Protein AF-A0A5X6N552-F1 (afdb_monomer_lite)

Structure (mmCIF, N/CA/C/O backbone):
data_AF-A0A5X6N552-F1
#
_entry.id   AF-A0A5X6N552-F1
#
loop_
_atom_site.group_PDB
_atom_site.id
_atom_site.type_symbol
_atom_site.label_atom_id
_atom_site.label_alt_id
_atom_site.label_comp_id
_atom_site.label_asym_id
_atom_site.label_entity_id
_atom_site.label_seq_id
_atom_site.pdbx_PDB_ins_code
_atom_site.Cartn_x
_atom_site.Cartn_y
_atom_site.Cartn_z
_atom_site.occupancy
_atom_site.B_iso_or_equiv
_atom_site.auth_seq_id
_atom_site.auth_comp_id
_atom_site.auth_asym_id
_atom_site.auth_atom_id
_atom_site.pdbx_PDB_model_num
ATOM 1 N N . ARG A 1 1 ? 36.457 4.267 -32.286 1.00 50.62 1 ARG A N 1
ATOM 2 C CA . ARG A 1 1 ? 35.502 3.905 -33.369 1.00 50.62 1 ARG A CA 1
ATOM 3 C C . ARG A 1 1 ? 34.661 2.725 -32.891 1.00 50.62 1 ARG A C 1
ATOM 5 O O . ARG A 1 1 ? 35.233 1.691 -32.585 1.00 50.62 1 ARG A O 1
ATOM 12 N N . MET A 1 2 ? 33.340 2.882 -32.768 1.00 55.09 2 MET A N 1
ATOM 13 C CA . MET A 1 2 ? 32.443 1.805 -32.316 1.00 55.09 2 MET A CA 1
ATOM 14 C C . MET A 1 2 ? 32.450 0.645 -33.332 1.00 55.09 2 MET A C 1
ATOM 16 O O . MET A 1 2 ? 32.296 0.904 -34.528 1.00 55.09 2 MET A O 1
ATOM 20 N N . GLY A 1 3 ? 32.596 -0.600 -32.865 1.00 66.88 3 GLY A N 1
ATOM 21 C CA . GLY A 1 3 ? 32.620 -1.812 -33.697 1.00 66.88 3 GLY A CA 1
ATOM 22 C C . GLY A 1 3 ? 31.309 -2.111 -34.441 1.00 66.88 3 GLY A C 1
ATOM 23 O O . GLY A 1 3 ? 30.304 -1.405 -34.287 1.00 66.88 3 GLY A O 1
ATOM 24 N N . TRP A 1 4 ? 31.334 -3.146 -35.284 1.00 77.38 4 TRP A N 1
ATOM 25 C CA . TRP A 1 4 ? 30.163 -3.660 -36.007 1.00 77.38 4 TRP A CA 1
ATOM 26 C C . TRP A 1 4 ? 29.157 -4.323 -35.049 1.00 77.38 4 TRP A C 1
ATOM 28 O O . TRP A 1 4 ? 29.538 -4.793 -33.978 1.00 77.38 4 TRP A O 1
ATOM 38 N N . ILE A 1 5 ? 27.867 -4.336 -35.401 1.00 78.00 5 ILE A N 1
ATOM 39 C CA . ILE A 1 5 ? 26.825 -4.980 -34.582 1.00 78.00 5 ILE A CA 1
ATOM 40 C C . ILE A 1 5 ? 26.918 -6.497 -34.792 1.00 78.00 5 ILE A C 1
ATOM 42 O O . ILE A 1 5 ? 26.804 -6.956 -35.922 1.00 78.00 5 ILE A O 1
ATOM 46 N N . GLN A 1 6 ? 27.126 -7.268 -33.722 1.00 72.88 6 GLN A N 1
ATOM 47 C CA . GLN A 1 6 ? 27.288 -8.727 -33.812 1.00 72.88 6 GLN A CA 1
ATOM 48 C C . GLN A 1 6 ? 25.954 -9.465 -34.017 1.00 72.88 6 GLN A C 1
ATOM 50 O O . GLN A 1 6 ? 25.846 -10.298 -34.909 1.00 72.88 6 GLN A O 1
ATOM 55 N N . ASN A 1 7 ? 24.915 -9.112 -33.254 1.00 80.38 7 ASN A N 1
ATOM 56 C CA . ASN A 1 7 ? 23.639 -9.839 -33.255 1.00 80.38 7 ASN A CA 1
ATOM 57 C C . ASN A 1 7 ? 22.563 -9.046 -34.000 1.00 80.38 7 ASN A C 1
ATOM 59 O O . ASN A 1 7 ? 21.766 -8.374 -33.350 1.00 80.38 7 ASN A O 1
ATOM 63 N N . LEU A 1 8 ? 22.580 -9.049 -35.333 1.00 80.75 8 LEU A N 1
ATOM 64 C CA . LEU A 1 8 ? 21.548 -8.408 -36.162 1.00 80.75 8 LEU A CA 1
ATOM 65 C C . LEU A 1 8 ? 20.322 -9.316 -36.305 1.00 80.75 8 LEU A C 1
ATOM 67 O O . LEU A 1 8 ? 20.468 -10.478 -36.693 1.00 80.75 8 LEU A O 1
ATOM 71 N N . THR A 1 9 ? 19.130 -8.786 -36.032 1.00 82.88 9 THR A N 1
ATOM 72 C CA . THR A 1 9 ? 17.871 -9.489 -36.326 1.00 82.88 9 THR A CA 1
ATOM 73 C C . THR A 1 9 ? 17.590 -9.469 -37.830 1.00 82.88 9 THR A C 1
ATOM 75 O O . THR A 1 9 ? 18.142 -8.650 -38.562 1.00 82.88 9 THR A O 1
ATOM 78 N N . GLU A 1 10 ? 16.738 -10.369 -38.322 1.00 84.44 10 GLU A N 1
ATOM 79 C CA . GLU A 1 10 ? 16.410 -10.458 -39.756 1.00 84.44 10 GLU A CA 1
ATOM 80 C C . GLU A 1 10 ? 15.872 -9.137 -40.319 1.00 84.44 10 GLU A C 1
ATOM 82 O O . GLU A 1 10 ? 16.268 -8.718 -41.404 1.00 84.44 10 GLU A O 1
ATOM 87 N N . ASN A 1 11 ? 15.058 -8.426 -39.539 1.00 84.00 11 ASN A N 1
ATOM 88 C CA . ASN A 1 11 ? 14.533 -7.113 -39.914 1.00 84.00 11 ASN A CA 1
ATOM 89 C C . ASN A 1 11 ? 15.640 -6.056 -40.016 1.00 84.00 11 ASN A C 1
ATOM 91 O O . ASN A 1 11 ? 15.629 -5.229 -40.919 1.00 84.00 11 ASN A O 1
ATOM 95 N N . GLU A 1 12 ? 16.626 -6.088 -39.121 1.00 83.12 12 GLU A N 1
ATOM 96 C CA . GLU A 1 12 ? 17.750 -5.149 -39.166 1.00 83.12 12 GLU A CA 1
ATOM 97 C C . GLU A 1 12 ? 18.728 -5.460 -40.302 1.00 83.12 12 GLU A C 1
ATOM 99 O O . GLU A 1 12 ? 19.369 -4.546 -40.818 1.00 83.12 12 GLU A O 1
ATOM 104 N N . LYS A 1 13 ? 18.843 -6.732 -40.704 1.00 86.94 13 LYS A N 1
ATOM 105 C CA . LYS A 1 13 ? 19.596 -7.116 -41.904 1.00 86.94 13 LYS A CA 1
ATOM 106 C C . LYS A 1 13 ? 18.943 -6.534 -43.155 1.00 86.94 13 LYS A C 1
ATOM 108 O O . LYS A 1 13 ? 19.645 -5.887 -43.922 1.00 86.94 13 LYS A O 1
ATOM 113 N N . LYS A 1 14 ? 17.613 -6.655 -43.279 1.00 88.75 14 LYS A N 1
ATOM 114 C CA . LYS A 1 14 ? 16.847 -6.056 -44.386 1.00 88.75 14 LYS A CA 1
ATOM 115 C C . LYS A 1 14 ? 17.089 -4.553 -44.504 1.00 88.75 14 LYS A C 1
ATOM 117 O O . LYS A 1 14 ? 17.450 -4.100 -45.573 1.00 88.75 14 LYS A O 1
ATOM 122 N N . ILE A 1 15 ? 17.054 -3.812 -43.392 1.00 88.12 15 ILE A N 1
ATOM 123 C CA . ILE A 1 15 ? 17.356 -2.368 -43.398 1.00 88.12 15 ILE A CA 1
ATOM 124 C C . ILE A 1 15 ? 18.749 -2.086 -43.985 1.00 88.12 15 ILE A C 1
ATOM 126 O O . ILE A 1 15 ? 18.926 -1.146 -44.750 1.00 88.12 15 ILE A O 1
ATOM 130 N N . ILE A 1 16 ? 19.766 -2.875 -43.635 1.00 87.12 16 ILE A N 1
ATOM 131 C CA . ILE A 1 16 ? 21.121 -2.663 -44.169 1.00 87.12 16 ILE A CA 1
ATOM 132 C C . ILE A 1 16 ? 21.185 -2.973 -45.669 1.00 87.12 16 ILE A C 1
ATOM 134 O O . ILE A 1 16 ? 21.881 -2.261 -46.397 1.00 87.12 16 ILE A O 1
ATOM 138 N N . ASP A 1 17 ? 20.487 -4.013 -46.113 1.00 88.06 17 ASP A N 1
ATOM 139 C CA . ASP A 1 17 ? 20.438 -4.412 -47.519 1.00 88.06 17 ASP A CA 1
ATOM 140 C C . ASP A 1 17 ? 19.661 -3.388 -48.365 1.00 88.06 17 ASP A C 1
ATOM 142 O O . ASP A 1 17 ? 20.170 -2.965 -49.403 1.00 88.06 17 ASP A O 1
ATOM 146 N N . ASP A 1 18 ? 18.533 -2.877 -47.864 1.00 91.62 18 ASP A N 1
ATOM 147 C CA . ASP A 1 18 ? 17.734 -1.820 -48.497 1.00 91.62 18 ASP A CA 1
ATOM 148 C C . ASP A 1 18 ? 18.571 -0.548 -48.704 1.00 91.62 18 ASP A C 1
ATOM 150 O O . ASP A 1 18 ? 18.626 0.003 -49.802 1.00 91.62 18 ASP A O 1
ATOM 154 N N . PHE A 1 19 ? 19.328 -0.125 -47.684 1.00 88.88 19 PHE A N 1
ATOM 155 C CA . PHE A 1 19 ? 20.233 1.028 -47.789 1.00 88.88 19 PHE A CA 1
ATOM 156 C C . PHE A 1 19 ? 21.337 0.824 -48.839 1.00 88.88 19 PHE A C 1
ATOM 158 O O . PHE A 1 19 ? 21.764 1.776 -49.498 1.00 88.88 19 PHE A O 1
ATOM 165 N N . LEU A 1 20 ? 21.841 -0.404 -48.991 1.00 87.19 20 LEU A N 1
ATOM 166 C CA . LEU A 1 20 ? 22.837 -0.726 -50.015 1.00 87.19 20 LEU A CA 1
ATOM 167 C C . LEU A 1 20 ? 22.227 -0.723 -51.418 1.00 87.19 20 LEU A C 1
ATOM 169 O O . LEU A 1 20 ? 22.894 -0.286 -52.360 1.00 87.19 20 LEU A O 1
ATOM 173 N N . GLU A 1 21 ? 20.987 -1.185 -51.554 1.00 87.44 21 GLU A N 1
ATOM 174 C CA . GLU A 1 21 ? 20.252 -1.190 -52.814 1.00 87.44 21 GLU A CA 1
ATOM 175 C C . GLU A 1 21 ? 19.860 0.230 -53.246 1.00 87.44 21 GLU A C 1
ATOM 177 O O . GLU A 1 21 ? 20.099 0.609 -54.393 1.00 87.44 21 GLU A O 1
ATOM 182 N N . GLU A 1 22 ? 19.352 1.055 -52.329 1.00 88.50 22 GLU A N 1
ATOM 183 C CA . GLU A 1 22 ? 19.047 2.469 -52.577 1.00 88.50 22 GLU A CA 1
ATOM 184 C C . GLU A 1 22 ? 20.291 3.247 -53.002 1.00 88.50 22 GLU A C 1
ATOM 186 O O . GLU A 1 22 ? 20.270 3.967 -54.001 1.00 88.50 22 GLU A O 1
ATOM 191 N N . ALA A 1 23 ? 21.413 3.054 -52.306 1.00 86.00 23 ALA A N 1
ATOM 192 C CA . ALA A 1 23 ? 22.663 3.701 -52.680 1.00 86.00 23 ALA A CA 1
ATOM 193 C C . ALA A 1 23 ? 23.151 3.255 -54.070 1.00 86.00 23 ALA A C 1
ATOM 195 O O . ALA A 1 23 ? 23.742 4.050 -54.805 1.00 86.00 23 ALA A O 1
ATOM 196 N N . ALA A 1 24 ? 22.914 1.993 -54.449 1.00 86.44 24 ALA A N 1
ATOM 197 C CA . ALA A 1 24 ? 23.281 1.477 -55.766 1.00 86.44 24 ALA A CA 1
ATOM 198 C C . ALA A 1 24 ? 22.388 2.052 -56.869 1.00 86.44 24 ALA A C 1
ATOM 200 O O . ALA A 1 24 ? 22.901 2.432 -57.924 1.00 86.44 24 ALA A O 1
ATOM 201 N N . LYS A 1 25 ? 21.083 2.185 -56.602 1.00 87.94 25 LYS A N 1
ATOM 202 C CA . LYS A 1 25 ? 20.116 2.840 -57.495 1.00 87.94 25 LYS A CA 1
ATOM 203 C C . LYS A 1 25 ? 20.460 4.313 -57.703 1.00 87.94 25 LYS A C 1
ATOM 205 O O . LYS A 1 25 ? 20.553 4.745 -58.846 1.00 87.94 25 LYS A O 1
ATOM 210 N N . LEU A 1 26 ? 20.745 5.052 -56.628 1.00 85.88 26 LEU A N 1
ATOM 211 C CA . LEU A 1 26 ? 21.132 6.468 -56.692 1.00 85.88 26 LEU A CA 1
ATOM 212 C C . LEU A 1 26 ? 22.422 6.694 -57.485 1.00 85.88 26 LEU A C 1
ATOM 214 O O . LEU A 1 26 ? 22.563 7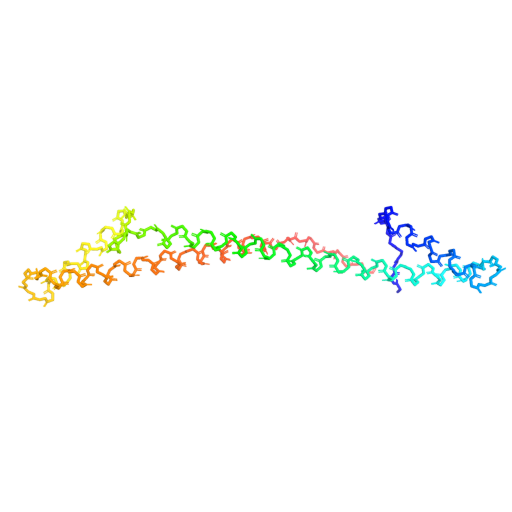.698 -58.177 1.00 85.88 26 LEU A O 1
ATOM 218 N N . LYS A 1 27 ? 23.368 5.756 -57.399 1.00 81.38 27 LYS A N 1
ATOM 219 C CA . LYS A 1 27 ? 24.618 5.827 -58.161 1.00 81.38 27 LYS A CA 1
ATOM 220 C C . LYS A 1 27 ? 24.460 5.353 -59.614 1.00 81.38 27 LYS A C 1
ATOM 222 O O . LYS A 1 27 ? 25.288 5.693 -60.457 1.00 81.38 27 LYS A O 1
ATOM 227 N N . GLY A 1 28 ? 23.464 4.514 -59.906 1.00 80.62 28 GLY A N 1
ATOM 228 C CA . GLY A 1 28 ? 23.264 3.871 -61.212 1.00 80.62 28 GLY A CA 1
ATOM 229 C C . GLY A 1 28 ? 24.369 2.879 -61.615 1.00 80.62 28 GLY A C 1
ATOM 230 O O . GLY A 1 28 ? 24.407 2.422 -62.754 1.00 80.62 28 GLY A O 1
ATOM 231 N N . LYS A 1 29 ? 25.303 2.563 -60.706 1.00 81.38 29 LYS A N 1
ATOM 232 C CA . LYS A 1 29 ? 26.452 1.659 -60.899 1.00 81.38 29 LYS A CA 1
ATOM 233 C C . LYS A 1 29 ? 26.773 0.943 -59.587 1.00 81.38 29 LYS A C 1
ATOM 235 O O . LYS A 1 29 ? 26.422 1.419 -58.508 1.00 81.38 29 LYS A O 1
ATOM 240 N N . ALA A 1 30 ? 27.505 -0.170 -59.661 1.00 82.00 30 ALA A N 1
ATOM 241 C CA . ALA A 1 30 ? 27.924 -0.908 -58.471 1.00 82.00 30 ALA A CA 1
ATOM 242 C C . ALA A 1 30 ? 28.754 -0.029 -57.507 1.00 82.00 30 ALA A C 1
ATOM 244 O O . ALA A 1 30 ? 29.651 0.713 -57.923 1.00 82.00 30 ALA A O 1
ATOM 245 N N . LEU A 1 31 ? 28.469 -0.118 -56.201 1.00 83.31 31 LEU A N 1
ATOM 246 C CA . LEU A 1 31 ? 29.240 0.609 -55.189 1.00 83.31 31 LEU A CA 1
ATOM 247 C C . LEU A 1 31 ? 30.657 0.050 -55.040 1.00 83.31 31 LEU A C 1
ATOM 249 O O . LEU A 1 31 ? 30.872 -1.165 -54.959 1.00 83.31 31 LEU A O 1
ATOM 253 N N . ASN A 1 32 ? 31.608 0.963 -54.862 1.00 88.62 32 ASN A N 1
ATOM 254 C CA . ASN A 1 32 ? 32.985 0.640 -54.515 1.00 88.62 32 ASN A CA 1
ATOM 255 C C . ASN A 1 32 ? 33.087 0.154 -53.063 1.00 88.62 32 ASN A C 1
ATOM 257 O O . ASN A 1 32 ? 32.245 0.459 -52.219 1.00 88.62 32 ASN A O 1
ATOM 261 N N . LYS A 1 33 ? 34.171 -0.554 -52.719 1.00 86.88 33 LYS A N 1
ATOM 262 C CA . LYS A 1 33 ? 34.375 -1.109 -51.364 1.00 86.88 33 LYS A CA 1
ATOM 263 C C . LYS A 1 33 ? 34.300 -0.044 -50.256 1.00 86.88 33 LYS A C 1
ATOM 265 O O . LYS A 1 33 ? 33.708 -0.302 -49.212 1.00 86.88 33 LYS A O 1
ATOM 270 N N . LYS A 1 34 ? 34.847 1.154 -50.503 1.00 86.00 34 LYS A N 1
ATOM 271 C CA . LYS A 1 34 ? 34.799 2.294 -49.567 1.00 86.00 34 LYS A CA 1
ATOM 272 C C . LYS A 1 34 ? 33.380 2.845 -49.392 1.00 86.00 34 LYS A C 1
ATOM 274 O O . LYS A 1 34 ? 32.965 3.103 -48.271 1.00 86.00 34 LYS A O 1
ATOM 279 N N . GLU A 1 35 ? 32.624 2.959 -50.478 1.00 84.38 35 GLU A N 1
ATOM 280 C CA . GLU A 1 35 ? 31.247 3.472 -50.462 1.00 84.38 35 GLU A CA 1
ATOM 281 C C . GLU A 1 35 ? 30.289 2.467 -49.810 1.00 84.38 35 GLU A C 1
ATOM 283 O O . GLU A 1 35 ? 29.462 2.828 -48.982 1.00 84.38 35 GLU A O 1
ATOM 288 N N . LYS A 1 36 ? 30.447 1.166 -50.090 1.00 85.19 36 LYS A N 1
ATOM 289 C CA . LYS A 1 36 ? 29.698 0.121 -49.373 1.00 85.19 36 LYS A CA 1
ATOM 290 C C . LYS A 1 36 ? 29.935 0.220 -47.870 1.00 85.19 36 LYS A C 1
ATOM 292 O O . LYS A 1 36 ? 29.023 -0.018 -47.087 1.00 85.19 36 LYS A O 1
ATOM 297 N N . GLN A 1 37 ? 31.154 0.563 -47.457 1.00 85.50 37 GLN A N 1
ATOM 298 C CA . GLN A 1 37 ? 31.499 0.711 -46.049 1.00 85.50 37 GLN A CA 1
ATOM 299 C C . GLN A 1 37 ? 30.873 1.961 -45.414 1.00 85.50 37 GLN A C 1
ATOM 301 O O . GLN A 1 37 ? 30.432 1.877 -44.269 1.00 85.50 37 GLN A O 1
ATOM 306 N N . THR A 1 38 ? 30.789 3.087 -46.132 1.00 86.62 38 THR A N 1
ATOM 307 C CA . THR A 1 38 ? 30.113 4.297 -45.630 1.00 86.62 38 THR A CA 1
ATOM 308 C C . THR A 1 38 ? 28.611 4.078 -45.501 1.00 86.62 38 THR A C 1
ATOM 310 O O . THR A 1 38 ? 28.055 4.344 -44.438 1.00 86.62 38 THR A O 1
ATOM 313 N N . VAL A 1 39 ? 27.971 3.493 -46.517 1.00 87.00 39 VAL A N 1
ATOM 314 C CA . VAL A 1 39 ? 26.537 3.159 -46.488 1.00 87.00 39 VAL A CA 1
ATOM 315 C C . VAL A 1 39 ? 26.224 2.188 -45.350 1.00 87.00 39 VAL A C 1
ATOM 317 O O . VAL A 1 39 ? 25.323 2.434 -44.551 1.00 87.00 39 VAL A O 1
ATOM 320 N N . LYS A 1 40 ? 27.046 1.146 -45.176 1.00 87.25 40 LYS A N 1
ATOM 321 C CA . LYS A 1 40 ? 26.942 0.218 -44.039 1.00 87.25 40 LYS A CA 1
ATOM 322 C C . LYS A 1 40 ? 27.057 0.913 -42.683 1.00 87.25 40 LYS A C 1
ATOM 324 O O . LYS A 1 40 ? 26.415 0.486 -41.728 1.00 87.25 40 LYS A O 1
ATOM 329 N N . PHE A 1 41 ? 27.878 1.955 -42.568 1.00 86.38 41 PHE A N 1
ATOM 330 C CA . PHE A 1 41 ? 28.026 2.701 -41.318 1.00 86.38 41 PHE A CA 1
ATOM 331 C C . PHE A 1 41 ? 26.783 3.542 -41.009 1.00 86.38 41 PHE A C 1
ATOM 333 O O . PHE A 1 41 ? 26.332 3.546 -39.866 1.00 86.38 41 PHE A O 1
ATOM 340 N N . ILE A 1 42 ? 26.205 4.183 -42.029 1.00 87.00 42 ILE A N 1
ATOM 341 C CA . ILE A 1 42 ? 24.965 4.964 -41.912 1.00 87.00 42 ILE A CA 1
ATOM 342 C C . ILE A 1 42 ? 23.801 4.048 -41.518 1.00 87.00 42 ILE A C 1
ATOM 344 O O . ILE A 1 42 ? 23.133 4.300 -40.515 1.00 87.00 42 ILE A O 1
ATOM 348 N N . ALA A 1 43 ? 23.618 2.935 -42.232 1.00 86.75 43 ALA A N 1
ATOM 349 C CA . ALA A 1 43 ? 22.571 1.961 -41.932 1.00 86.75 43 ALA A CA 1
ATOM 350 C C . ALA A 1 43 ? 22.719 1.378 -40.514 1.00 86.75 43 ALA A C 1
ATOM 352 O O . ALA A 1 43 ? 21.748 1.230 -39.773 1.00 86.75 43 ALA A O 1
ATOM 353 N N . ARG A 1 44 ? 23.956 1.116 -40.075 1.00 86.06 44 ARG A N 1
ATOM 354 C CA . ARG A 1 44 ? 24.236 0.660 -38.708 1.00 86.06 44 ARG A CA 1
ATOM 355 C C . ARG A 1 44 ? 23.810 1.683 -37.652 1.00 86.06 44 ARG A C 1
ATOM 357 O O . ARG A 1 44 ? 23.307 1.292 -36.598 1.00 86.06 44 ARG A O 1
ATOM 364 N N . ASP A 1 45 ? 24.052 2.968 -37.888 1.00 86.50 45 ASP A N 1
ATOM 365 C CA . ASP A 1 45 ? 23.662 4.010 -36.939 1.00 86.50 45 ASP A CA 1
ATOM 366 C C . ASP A 1 45 ? 22.129 4.167 -36.885 1.00 86.50 45 ASP A C 1
ATOM 368 O O . ASP A 1 45 ? 21.588 4.299 -35.787 1.00 86.50 45 ASP A O 1
ATOM 372 N N . GLN A 1 46 ? 21.417 3.982 -38.005 1.00 86.19 46 GLN A N 1
ATOM 373 C CA . GLN A 1 46 ? 19.945 3.888 -38.032 1.00 86.19 46 GLN A CA 1
ATOM 374 C C . GLN A 1 46 ? 19.417 2.704 -37.208 1.00 86.19 46 GLN A C 1
ATOM 376 O O . GLN A 1 46 ? 18.573 2.877 -36.326 1.00 86.19 46 GLN A O 1
ATOM 381 N N . VAL A 1 47 ? 19.983 1.507 -37.395 1.00 86.44 47 VAL A N 1
ATOM 382 C CA . VAL A 1 47 ? 19.627 0.314 -36.602 1.00 86.44 47 VAL A CA 1
ATOM 383 C C . VAL A 1 47 ? 19.840 0.552 -35.100 1.00 86.44 47 VAL A C 1
ATOM 385 O O . VAL A 1 47 ? 19.032 0.134 -34.267 1.00 86.44 47 VAL A O 1
ATOM 388 N N . ARG A 1 48 ? 20.903 1.267 -34.713 1.00 86.12 48 ARG A N 1
ATOM 389 C CA . ARG A 1 48 ? 21.134 1.624 -33.302 1.00 86.12 48 ARG A CA 1
ATOM 390 C C . ARG A 1 48 ? 20.080 2.573 -32.752 1.00 86.12 48 ARG A C 1
ATOM 392 O O . ARG A 1 48 ? 19.691 2.397 -31.595 1.00 86.12 48 ARG A O 1
ATOM 399 N N . SER A 1 49 ? 19.644 3.554 -33.534 1.00 85.31 49 SER A N 1
ATOM 400 C CA . SER A 1 49 ? 18.567 4.469 -33.143 1.00 85.31 49 SER A CA 1
ATOM 401 C C . SER A 1 49 ? 17.270 3.702 -32.895 1.00 85.31 49 SER A C 1
ATOM 403 O O . SER A 1 49 ? 16.699 3.816 -31.811 1.00 85.31 49 SER A O 1
ATOM 405 N N . ILE A 1 50 ? 16.903 2.792 -33.802 1.00 86.25 50 ILE A N 1
ATOM 406 C CA . ILE A 1 50 ? 15.722 1.926 -33.653 1.00 86.25 50 ILE A CA 1
ATOM 407 C C . ILE A 1 50 ? 15.816 1.082 -32.374 1.00 86.25 50 ILE A C 1
ATOM 409 O O . ILE A 1 50 ? 14.869 1.022 -31.589 1.00 86.25 50 ILE A O 1
ATOM 413 N N . ARG A 1 51 ? 16.977 0.474 -32.087 1.00 84.31 51 ARG A N 1
ATOM 414 C CA . ARG A 1 51 ? 17.175 -0.281 -30.834 1.00 84.31 51 ARG A CA 1
ATOM 415 C C . ARG A 1 51 ? 17.041 0.582 -29.586 1.00 84.31 51 ARG A C 1
ATOM 417 O O . ARG A 1 51 ? 16.510 0.107 -28.582 1.00 84.31 51 ARG A O 1
ATOM 424 N N . LYS A 1 52 ? 17.554 1.816 -29.606 1.00 82.88 52 LYS A N 1
ATOM 425 C CA . LYS A 1 52 ? 17.415 2.750 -28.478 1.00 82.88 52 LYS A CA 1
ATOM 426 C C . LYS A 1 52 ? 15.948 3.099 -28.238 1.00 82.88 52 LYS A C 1
ATO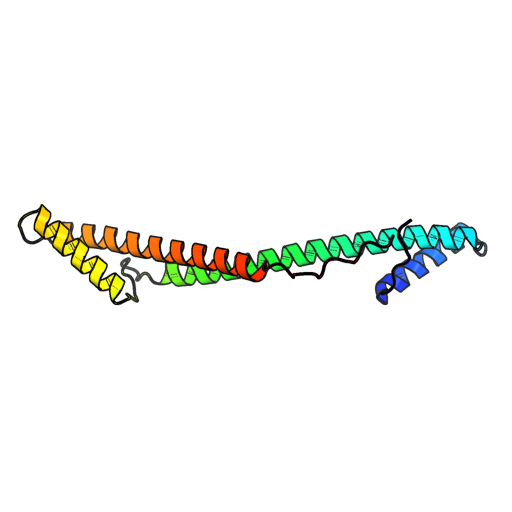M 428 O O . LYS A 1 52 ? 15.514 3.066 -27.090 1.00 82.88 52 LYS A O 1
ATOM 433 N N . GLU A 1 53 ? 15.186 3.350 -29.297 1.00 79.88 53 GLU A N 1
ATOM 434 C CA . GLU A 1 53 ? 13.749 3.616 -29.202 1.00 79.88 53 GLU A CA 1
ATOM 435 C C . GLU A 1 53 ? 12.949 2.408 -28.719 1.00 79.88 53 GLU A C 1
ATOM 437 O O . GLU A 1 53 ? 12.047 2.548 -27.898 1.00 79.88 53 GLU A O 1
ATOM 442 N N . GLN A 1 54 ? 13.276 1.198 -29.173 1.00 76.94 54 GLN A N 1
ATOM 443 C CA . GLN A 1 54 ? 12.603 0.001 -28.669 1.00 76.94 54 GLN A CA 1
ATOM 444 C C . GLN A 1 54 ? 12.920 -0.261 -27.195 1.00 76.94 54 GLN A C 1
ATOM 446 O O . GLN A 1 54 ? 12.030 -0.641 -26.435 1.00 76.94 54 GLN A O 1
ATOM 451 N N . LYS A 1 55 ? 14.160 -0.010 -26.758 1.00 72.25 55 LYS A N 1
ATOM 452 C CA . LYS A 1 55 ? 14.526 -0.087 -25.337 1.00 72.25 55 LYS A CA 1
ATOM 453 C C . LYS A 1 55 ? 13.769 0.940 -24.499 1.00 72.25 55 LYS A C 1
ATOM 455 O O . LYS A 1 55 ? 13.244 0.569 -23.454 1.00 72.25 55 LYS A O 1
ATOM 460 N N . SER A 1 56 ? 13.660 2.187 -24.960 1.00 63.66 56 SER A N 1
ATOM 461 C CA . SER A 1 56 ? 12.918 3.220 -24.230 1.00 63.66 56 SER A CA 1
ATOM 462 C C . SER A 1 56 ? 11.411 2.940 -24.203 1.00 63.66 56 SER A C 1
ATOM 464 O O . SER A 1 56 ? 10.788 3.108 -23.159 1.00 63.66 56 SER A O 1
ATOM 466 N N . LYS A 1 57 ? 10.819 2.427 -25.292 1.00 64.50 57 LYS A N 1
ATOM 467 C CA . LYS A 1 57 ? 9.419 1.961 -25.320 1.00 64.50 57 LYS A CA 1
ATOM 468 C C . LYS A 1 57 ? 9.185 0.784 -24.371 1.00 64.50 57 LYS A C 1
ATOM 470 O O . LYS A 1 57 ? 8.194 0.785 -23.650 1.00 64.50 57 LYS A O 1
ATOM 475 N N . LYS A 1 58 ? 10.104 -0.186 -24.318 1.00 60.75 58 LYS A N 1
ATOM 476 C CA . LYS A 1 58 ? 10.020 -1.324 -23.389 1.00 60.75 58 LYS A CA 1
ATOM 477 C C . LYS A 1 58 ? 10.120 -0.878 -21.927 1.00 60.75 58 LYS A C 1
ATOM 479 O O . LYS A 1 58 ? 9.331 -1.344 -21.120 1.00 60.75 58 LYS A O 1
ATOM 484 N N . GLN A 1 59 ? 11.024 0.053 -21.613 1.00 58.12 59 GLN A N 1
ATOM 485 C CA . GLN A 1 59 ? 11.145 0.648 -20.274 1.00 58.12 59 GLN A CA 1
ATOM 486 C C . GLN A 1 59 ? 9.909 1.465 -19.874 1.00 58.12 59 GLN A C 1
ATOM 488 O O . GLN A 1 59 ? 9.499 1.429 -18.719 1.00 58.12 59 GLN A O 1
ATOM 493 N N . LYS A 1 60 ? 9.292 2.187 -20.820 1.00 57.00 60 LYS A N 1
ATOM 494 C CA . LYS A 1 60 ? 8.021 2.884 -20.578 1.00 57.00 60 LYS A CA 1
ATOM 495 C C . LYS A 1 60 ? 6.879 1.901 -20.327 1.00 57.00 60 LYS A C 1
ATOM 497 O O . LYS A 1 60 ? 6.117 2.115 -19.400 1.00 57.00 60 LYS A O 1
ATOM 502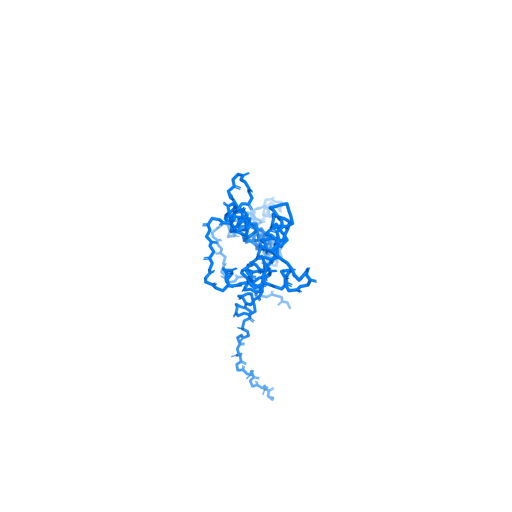 N N . LYS A 1 61 ? 6.797 0.812 -21.097 1.00 46.06 61 LYS A N 1
ATOM 503 C CA . LYS A 1 61 ? 5.762 -0.214 -20.921 1.00 46.06 61 LYS A CA 1
ATOM 504 C C . LYS A 1 61 ? 5.894 -0.942 -19.580 1.00 46.06 61 LYS A C 1
ATOM 506 O O . LYS A 1 61 ? 4.929 -0.990 -18.843 1.00 46.06 61 LYS A O 1
ATOM 511 N N . SER A 1 62 ? 7.104 -1.353 -19.193 1.00 46.84 62 SER A N 1
ATOM 512 C CA . SER A 1 62 ? 7.331 -1.956 -17.871 1.00 46.84 62 SER A CA 1
ATOM 513 C C . SER A 1 62 ? 7.047 -1.009 -16.702 1.00 46.84 62 SER A C 1
ATOM 515 O O . SER A 1 62 ? 6.751 -1.477 -15.615 1.00 46.84 62 SER A O 1
ATOM 517 N N . ARG A 1 63 ? 7.164 0.310 -16.900 1.00 40.34 63 ARG A N 1
ATOM 518 C CA . ARG A 1 63 ? 6.811 1.301 -15.878 1.00 40.34 63 ARG A CA 1
ATOM 519 C C . ARG A 1 63 ? 5.293 1.468 -15.746 1.00 40.34 63 ARG A C 1
ATOM 521 O O . ARG A 1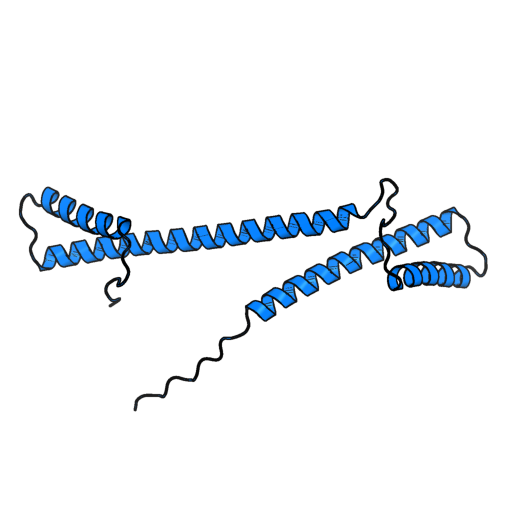 63 ? 4.804 1.511 -14.630 1.00 40.34 63 ARG A O 1
ATOM 528 N N . VAL A 1 64 ? 4.569 1.491 -16.866 1.00 47.16 64 VAL A N 1
ATOM 529 C CA . VAL A 1 64 ? 3.094 1.527 -16.881 1.00 47.16 64 VAL A CA 1
ATOM 530 C C . VAL A 1 64 ? 2.504 0.236 -16.301 1.00 47.16 64 VAL A C 1
ATOM 532 O O . VAL A 1 64 ? 1.606 0.300 -15.476 1.00 47.16 64 VAL A O 1
ATOM 535 N N . ASP A 1 65 ? 3.070 -0.928 -16.637 1.00 43.03 65 ASP A N 1
ATOM 536 C CA . ASP A 1 65 ? 2.616 -2.226 -16.111 1.00 43.03 65 ASP A CA 1
ATOM 537 C C . ASP A 1 65 ? 2.872 -2.376 -14.587 1.00 43.03 65 ASP A C 1
ATOM 539 O O . ASP A 1 65 ? 2.232 -3.192 -13.922 1.00 43.03 65 ASP A O 1
ATOM 543 N N . MET A 1 66 ? 3.825 -1.618 -14.024 1.00 43.84 66 MET A N 1
ATOM 544 C CA . MET A 1 66 ? 4.064 -1.539 -12.573 1.00 43.84 66 MET A CA 1
ATOM 545 C C . MET A 1 66 ? 3.098 -0.556 -11.902 1.00 43.84 66 MET A C 1
ATOM 547 O O . MET A 1 66 ? 2.510 -0.911 -10.886 1.00 43.84 66 MET A O 1
ATOM 551 N N . GLU A 1 67 ? 2.869 0.615 -12.505 1.00 46.50 67 GLU A N 1
ATOM 552 C CA . GLU A 1 67 ? 1.885 1.603 -12.033 1.00 46.50 67 GLU A CA 1
ATOM 553 C C . GLU A 1 67 ? 0.456 1.000 -12.002 1.00 46.50 67 GLU A C 1
ATOM 555 O O . GLU A 1 67 ? -0.244 1.144 -11.003 1.00 46.50 67 GLU A O 1
ATOM 560 N N . GLU A 1 68 ? 0.051 0.200 -13.001 1.00 46.69 68 GLU A N 1
ATOM 561 C CA . GLU A 1 68 ? -1.258 -0.488 -13.000 1.00 46.69 68 GLU A CA 1
ATOM 562 C C . GLU A 1 68 ? -1.390 -1.546 -11.883 1.00 46.69 68 GLU A C 1
ATOM 564 O O . GLU A 1 68 ? -2.445 -1.668 -11.256 1.00 46.69 68 GLU A O 1
ATOM 569 N N . LYS A 1 69 ? -0.320 -2.291 -11.568 1.00 48.19 69 LYS A N 1
ATOM 570 C CA . LYS A 1 69 ? -0.332 -3.258 -10.452 1.00 48.19 69 LYS A CA 1
ATOM 571 C C . LYS A 1 69 ? -0.316 -2.584 -9.081 1.00 48.19 69 LYS A C 1
ATOM 573 O O . LYS A 1 69 ? -0.879 -3.117 -8.118 1.00 48.19 69 LYS A O 1
ATOM 578 N N . GLU A 1 70 ? 0.329 -1.431 -8.974 1.00 48.09 70 GLU A N 1
ATOM 579 C CA . GLU A 1 70 ? 0.307 -0.603 -7.770 1.00 48.09 70 GLU A CA 1
ATOM 580 C C . GLU A 1 70 ? -1.103 -0.055 -7.532 1.00 48.09 70 GLU A C 1
ATOM 582 O O . GLU A 1 70 ? -1.639 -0.227 -6.437 1.00 48.09 70 GLU A O 1
ATOM 587 N N . ASP A 1 71 ? -1.773 0.454 -8.566 1.00 45.72 71 ASP A N 1
ATOM 588 C CA . ASP A 1 71 ? -3.160 0.916 -8.473 1.00 45.72 71 ASP A CA 1
ATOM 589 C C . ASP A 1 71 ? -4.133 -0.213 -8.098 1.00 45.72 71 ASP A C 1
ATOM 591 O O . ASP A 1 71 ? -5.013 -0.019 -7.257 1.00 45.72 71 ASP A O 1
ATOM 595 N N . GLU A 1 72 ? -3.972 -1.424 -8.639 1.00 49.72 72 GLU A N 1
ATOM 596 C CA . GLU A 1 72 ? -4.793 -2.582 -8.257 1.00 49.72 72 GLU A CA 1
ATOM 597 C C . GLU A 1 72 ? -4.594 -2.985 -6.791 1.00 49.72 72 GLU A C 1
ATOM 599 O O . GLU A 1 72 ? -5.566 -3.225 -6.062 1.00 49.72 72 GLU A O 1
ATOM 604 N N . THR A 1 73 ? -3.345 -3.025 -6.317 1.00 48.69 73 THR A N 1
ATOM 605 C CA . THR A 1 73 ? -3.068 -3.362 -4.917 1.00 48.69 73 THR A CA 1
ATOM 606 C C . THR A 1 73 ? -3.583 -2.271 -3.985 1.00 48.69 73 THR A C 1
ATOM 608 O O . THR A 1 73 ? -4.363 -2.606 -3.093 1.00 48.69 73 THR A O 1
ATOM 611 N N . ILE A 1 74 ? -3.287 -0.988 -4.232 1.00 49.31 74 ILE A N 1
ATOM 612 C CA . ILE A 1 74 ? -3.812 0.175 -3.488 1.00 49.31 74 ILE A CA 1
ATOM 613 C C . ILE A 1 74 ? -5.349 0.165 -3.463 1.00 49.31 74 ILE A C 1
ATOM 615 O O . ILE A 1 74 ? -5.957 0.338 -2.395 1.00 49.31 74 ILE A O 1
ATOM 619 N N . ASN A 1 75 ? -5.992 -0.144 -4.593 1.00 50.56 75 ASN A N 1
ATOM 620 C CA . ASN A 1 75 ? -7.442 -0.279 -4.679 1.00 50.56 75 ASN A CA 1
ATOM 621 C C . ASN A 1 75 ? -7.957 -1.402 -3.769 1.00 50.56 75 ASN A C 1
ATOM 623 O O . ASN A 1 75 ? -8.895 -1.166 -3.011 1.00 50.56 75 ASN A O 1
ATOM 627 N N . THR A 1 76 ? -7.324 -2.580 -3.713 1.00 52.97 76 THR A N 1
ATOM 628 C CA . THR A 1 76 ? -7.773 -3.659 -2.805 1.00 52.97 76 THR A CA 1
ATOM 629 C C . THR A 1 76 ? -7.702 -3.300 -1.313 1.00 52.97 76 THR A C 1
ATOM 631 O O . THR A 1 76 ? -8.553 -3.741 -0.538 1.00 52.97 76 THR A O 1
ATOM 634 N N . ILE A 1 77 ? -6.763 -2.456 -0.870 1.00 54.81 77 ILE A N 1
ATOM 635 C CA . ILE A 1 77 ? -6.693 -2.020 0.543 1.00 54.81 77 ILE A CA 1
ATOM 636 C C . ILE A 1 77 ? -7.676 -0.890 0.824 1.00 54.81 77 ILE A C 1
ATOM 638 O O . ILE A 1 77 ? -8.280 -0.873 1.897 1.00 54.81 77 ILE A O 1
ATOM 642 N N . SER A 1 78 ? -7.877 0.024 -0.129 1.00 52.78 78 SER A N 1
ATOM 643 C CA . SER A 1 78 ? -8.921 1.050 -0.021 1.00 52.78 78 SER A CA 1
ATOM 644 C C . SER A 1 78 ? -10.330 0.425 0.010 1.00 52.78 78 SER A C 1
ATOM 646 O O . SER A 1 78 ? -11.180 0.856 0.787 1.00 52.78 78 SER A O 1
ATOM 648 N N . ASN A 1 79 ? -10.527 -0.695 -0.700 1.00 54.44 79 ASN A N 1
ATOM 649 C CA . ASN A 1 79 ? -11.771 -1.472 -0.767 1.00 54.44 79 ASN A CA 1
ATOM 650 C C . ASN A 1 79 ? -12.032 -2.372 0.461 1.00 54.44 79 ASN A C 1
ATOM 652 O O . ASN A 1 79 ? -13.058 -3.056 0.540 1.00 54.44 79 ASN A O 1
ATOM 656 N N . ASN A 1 80 ? -11.133 -2.367 1.453 1.00 58.91 80 ASN A N 1
ATOM 657 C CA . ASN A 1 80 ? -11.352 -3.030 2.744 1.00 58.91 80 ASN A CA 1
ATOM 658 C C . ASN A 1 80 ? -12.213 -2.201 3.713 1.00 58.91 80 ASN A C 1
ATOM 660 O O . ASN A 1 80 ? -12.324 -2.562 4.886 1.00 58.91 80 ASN A O 1
ATOM 664 N N . ALA A 1 81 ? -12.809 -1.100 3.254 1.00 60.59 81 ALA A N 1
ATOM 665 C CA . ALA A 1 81 ? -13.845 -0.387 3.982 1.00 60.59 81 ALA A CA 1
ATOM 666 C C . ALA A 1 81 ? -15.244 -0.893 3.569 1.00 60.59 81 ALA A C 1
ATOM 668 O O . ALA A 1 81 ? -15.541 -1.024 2.385 1.00 60.59 81 ALA A O 1
ATOM 669 N N . ASP A 1 82 ? -16.109 -1.190 4.538 1.00 61.16 82 ASP A N 1
ATOM 670 C CA . ASP A 1 82 ? -17.551 -1.349 4.312 1.00 61.16 82 ASP A CA 1
ATOM 671 C C . ASP A 1 82 ? -18.177 -0.012 3.893 1.00 61.16 82 ASP A C 1
ATOM 673 O O . ASP A 1 82 ? -17.613 1.048 4.170 1.00 61.16 82 ASP A O 1
ATOM 677 N N . GLU A 1 83 ? -19.398 -0.036 3.351 1.00 61.09 83 GLU A N 1
ATOM 678 C CA . GLU A 1 83 ? -20.198 1.165 3.024 1.00 61.09 83 GLU A CA 1
ATOM 679 C C . GLU A 1 83 ? -20.341 2.141 4.213 1.00 61.09 83 GLU A C 1
ATOM 681 O O . GLU A 1 83 ? -20.547 3.339 4.046 1.00 61.09 83 GLU A O 1
ATOM 686 N N . GLN A 1 84 ? -20.167 1.642 5.443 1.00 61.91 84 GLN A N 1
ATOM 687 C CA . GLN A 1 84 ? -20.195 2.420 6.686 1.00 61.91 84 GLN A CA 1
ATOM 688 C C . GLN A 1 84 ? -18.813 2.938 7.145 1.00 61.91 84 GLN A C 1
ATOM 690 O O . GLN A 1 84 ? -18.688 3.470 8.253 1.00 61.91 84 GLN A O 1
ATOM 695 N N . GLY A 1 85 ? -17.752 2.740 6.356 1.00 65.12 85 GLY A N 1
ATOM 696 C CA . GLY A 1 85 ? -16.371 3.109 6.694 1.00 65.12 85 GLY A CA 1
ATOM 697 C C . GLY A 1 85 ? -15.726 2.227 7.774 1.00 65.12 85 GLY A C 1
ATOM 698 O O . GLY A 1 85 ? -14.808 2.663 8.477 1.00 65.12 85 GLY A O 1
ATOM 699 N N . ARG A 1 86 ? -16.231 1.003 7.973 1.00 72.31 86 ARG A N 1
ATOM 700 C CA . ARG A 1 86 ? -15.638 0.003 8.878 1.00 72.31 86 ARG A CA 1
ATOM 701 C C . ARG A 1 86 ? -14.589 -0.811 8.138 1.00 72.31 86 ARG A C 1
ATOM 703 O O . ARG A 1 86 ? -14.794 -1.157 6.989 1.00 72.31 86 ARG A O 1
ATOM 710 N N . LEU A 1 87 ? -13.484 -1.134 8.802 1.00 78.25 87 LEU A N 1
ATOM 711 C CA . LEU A 1 87 ? -12.477 -2.023 8.226 1.00 78.25 87 LEU A CA 1
ATOM 712 C C . LEU A 1 87 ? -12.983 -3.468 8.287 1.00 78.25 87 LEU A C 1
ATOM 714 O O . LEU A 1 87 ? -13.220 -3.965 9.387 1.00 78.25 87 LEU A O 1
ATOM 718 N N . LYS A 1 88 ? -13.123 -4.119 7.125 1.00 74.44 88 LYS A N 1
ATOM 719 C CA . LYS A 1 88 ? -13.638 -5.494 6.973 1.00 74.44 88 LYS A CA 1
ATOM 720 C C . LYS A 1 88 ? -12.805 -6.524 7.726 1.00 74.44 88 LYS A C 1
ATOM 722 O O . LYS A 1 88 ? -13.339 -7.420 8.369 1.00 74.44 88 LYS A O 1
ATOM 727 N N . ILE A 1 89 ? -11.484 -6.383 7.655 1.00 80.31 89 ILE A N 1
ATOM 728 C CA . ILE A 1 89 ? -10.528 -7.303 8.270 1.00 80.31 89 ILE A CA 1
ATOM 729 C C . ILE A 1 89 ? -9.611 -6.487 9.173 1.00 80.31 89 ILE A C 1
ATOM 731 O O . ILE A 1 89 ? -8.972 -5.541 8.709 1.00 80.31 89 ILE A O 1
ATOM 735 N N . LEU A 1 90 ? -9.547 -6.851 10.455 1.00 83.44 90 LEU A N 1
ATOM 736 C CA . LEU A 1 90 ? -8.638 -6.267 11.441 1.00 83.44 90 LEU A CA 1
ATOM 737 C C . LEU A 1 90 ? -7.695 -7.340 11.985 1.00 83.44 90 LEU A C 1
ATOM 739 O O . LEU A 1 90 ? -8.131 -8.371 12.504 1.00 83.44 90 LEU A O 1
ATOM 743 N N . SER A 1 91 ? -6.398 -7.060 11.927 1.00 87.38 91 SER A N 1
ATOM 744 C CA . SER A 1 91 ? -5.377 -7.843 12.618 1.00 87.38 91 SER A CA 1
ATOM 745 C C . SER A 1 91 ? -5.569 -7.763 14.138 1.00 87.38 91 SER A C 1
ATOM 747 O O . SER A 1 91 ? -6.146 -6.803 14.651 1.00 87.38 91 SER A O 1
ATOM 749 N N . ALA A 1 92 ? -5.068 -8.751 14.886 1.00 91.25 92 ALA A N 1
ATOM 750 C CA . ALA A 1 92 ? -5.117 -8.744 16.353 1.00 91.25 92 ALA A CA 1
ATOM 751 C C . ALA A 1 92 ? -4.519 -7.450 16.936 1.00 91.25 92 ALA A C 1
ATOM 753 O O . ALA A 1 92 ? -5.177 -6.761 17.706 1.00 91.25 92 ALA A O 1
ATOM 754 N N . LYS A 1 93 ? -3.351 -7.033 16.432 1.00 91.12 93 LYS A N 1
ATOM 755 C CA . LYS A 1 93 ? -2.689 -5.785 16.852 1.00 91.12 93 LYS A CA 1
ATOM 756 C C . LYS A 1 93 ? -3.528 -4.536 16.565 1.00 91.12 93 LYS A C 1
ATOM 758 O O . LYS A 1 93 ? -3.491 -3.572 17.320 1.00 91.12 93 LYS A O 1
ATOM 763 N N . GLU A 1 94 ? -4.276 -4.534 15.464 1.00 90.69 94 GLU A N 1
ATOM 764 C CA . GLU A 1 94 ? -5.149 -3.412 15.099 1.00 90.69 94 GLU A CA 1
ATOM 765 C C . GLU A 1 94 ? -6.407 -3.373 15.975 1.00 90.69 94 GLU A C 1
ATOM 767 O O . GLU A 1 94 ? -6.881 -2.289 16.313 1.00 90.69 94 GLU A O 1
ATOM 772 N N . ARG A 1 95 ? -6.927 -4.539 16.387 1.00 91.62 95 ARG A N 1
ATOM 773 C CA . ARG A 1 95 ? -8.001 -4.627 17.386 1.00 91.62 95 ARG A CA 1
ATOM 774 C C . ARG A 1 95 ? -7.535 -4.092 18.737 1.00 91.62 95 ARG A C 1
ATOM 776 O O . ARG A 1 95 ? -8.223 -3.251 19.312 1.00 91.62 95 ARG A O 1
ATOM 783 N N . ASP A 1 96 ? -6.351 -4.498 19.187 1.00 94.38 96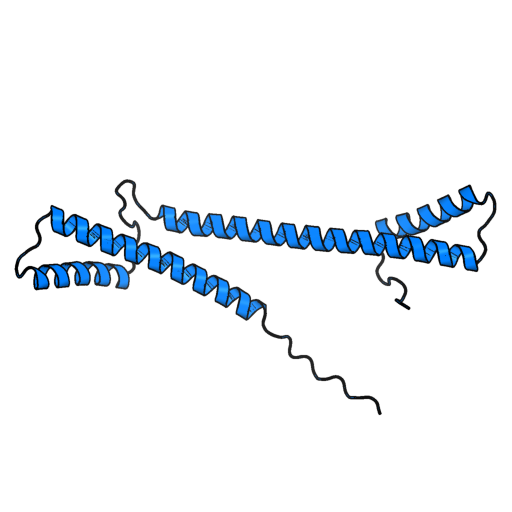 ASP A N 1
ATOM 784 C CA . ASP A 1 96 ? -5.764 -4.012 20.440 1.00 94.38 96 ASP A CA 1
ATOM 785 C C . ASP A 1 96 ? -5.520 -2.500 20.392 1.00 94.38 96 ASP A C 1
ATOM 787 O O . ASP A 1 96 ? -5.835 -1.791 21.342 1.00 94.38 96 ASP A O 1
ATOM 791 N N . PHE A 1 97 ? -5.061 -1.971 19.253 1.00 94.75 97 PHE A N 1
ATOM 792 C CA . PHE A 1 97 ? -4.904 -0.529 19.054 1.00 94.75 97 PHE A CA 1
ATOM 793 C C . PHE A 1 97 ? -6.224 0.241 19.210 1.00 94.75 97 PHE A C 1
ATOM 795 O O . PHE A 1 97 ? -6.250 1.295 19.845 1.00 94.75 97 PHE A O 1
ATOM 802 N N . ILE A 1 98 ? -7.325 -0.277 18.656 1.00 93.75 98 ILE A N 1
ATOM 803 C CA . ILE A 1 98 ? -8.650 0.341 18.804 1.00 93.75 98 ILE A CA 1
ATOM 804 C C . ILE A 1 98 ? -9.108 0.300 20.267 1.00 93.75 98 ILE A C 1
ATOM 806 O O . ILE A 1 98 ? -9.580 1.313 20.783 1.00 93.75 98 ILE A O 1
ATOM 810 N N . ASN A 1 99 ? -8.949 -0.843 20.937 1.00 94.25 99 ASN A N 1
ATOM 811 C CA . ASN A 1 99 ? -9.330 -0.996 22.341 1.00 94.25 99 ASN A CA 1
ATOM 812 C C . ASN A 1 99 ? -8.517 -0.063 23.248 1.00 94.25 99 ASN A C 1
ATOM 814 O O . ASN A 1 99 ? -9.089 0.607 24.106 1.00 94.25 99 ASN A O 1
ATOM 818 N N . ASN A 1 100 ? -7.211 0.050 23.004 1.00 96.38 100 ASN A N 1
ATOM 819 C CA . ASN A 1 100 ? -6.336 0.964 23.732 1.00 96.38 100 ASN A CA 1
ATOM 820 C C . ASN A 1 100 ? -6.738 2.424 23.507 1.00 96.38 100 ASN A C 1
ATOM 822 O O . ASN A 1 100 ? -6.804 3.185 24.464 1.00 96.38 100 ASN A O 1
ATOM 826 N N . ALA A 1 101 ? -7.078 2.820 22.276 1.00 95.25 101 ALA A N 1
ATOM 827 C CA . ALA A 1 101 ? -7.544 4.180 22.000 1.00 95.25 101 ALA A CA 1
ATOM 828 C C . ALA A 1 101 ? -8.835 4.524 22.766 1.00 95.25 101 ALA A C 1
ATOM 830 O O . ALA A 1 101 ? -8.964 5.629 23.288 1.00 95.25 101 ALA A O 1
ATOM 831 N N . ILE A 1 102 ? -9.772 3.575 22.871 1.00 94.88 102 ILE A N 1
ATOM 832 C CA . ILE A 1 102 ? -10.989 3.737 23.679 1.00 94.88 102 ILE A CA 1
ATOM 833 C C . ILE A 1 102 ? -10.636 3.861 25.165 1.00 94.88 102 ILE A C 1
ATOM 835 O O . ILE A 1 102 ? -11.178 4.726 25.850 1.00 94.88 102 ILE A O 1
ATOM 839 N N . TYR A 1 103 ? -9.736 3.010 25.660 1.00 95.12 103 TYR A N 1
ATOM 840 C CA . TYR A 1 103 ? -9.324 3.011 27.061 1.00 95.12 103 TYR A CA 1
ATOM 841 C C . TYR A 1 103 ? -8.642 4.323 27.468 1.00 95.12 103 TYR A C 1
ATOM 843 O O . TYR A 1 103 ? -8.999 4.902 28.492 1.00 95.12 103 TYR A O 1
ATOM 851 N N . GLU A 1 104 ? -7.716 4.827 26.650 1.00 94.31 104 GLU A N 1
ATOM 852 C CA . GLU A 1 104 ? -7.044 6.107 26.898 1.00 94.31 104 GLU A CA 1
ATOM 853 C C . GLU A 1 104 ? -8.043 7.269 26.922 1.00 94.31 104 GLU A C 1
ATOM 855 O O . GLU A 1 104 ? -8.004 8.100 27.825 1.00 94.31 104 GLU A O 1
ATOM 860 N N . GLU A 1 105 ? -9.011 7.294 26.006 1.00 94.06 105 GLU A N 1
ATOM 861 C CA . GLU A 1 105 ? -10.054 8.326 25.996 1.00 94.06 105 GLU A CA 1
ATOM 862 C C . GLU A 1 105 ? -10.992 8.239 27.205 1.00 94.06 105 GLU A C 1
ATOM 864 O O . GLU A 1 105 ? -11.336 9.255 27.814 1.00 94.06 105 GLU A O 1
ATOM 869 N N . MET A 1 106 ? -11.357 7.027 27.630 1.00 94.56 106 MET A N 1
ATOM 870 C CA . MET A 1 106 ? -12.105 6.827 28.876 1.00 94.56 106 MET A CA 1
ATOM 871 C C . MET A 1 106 ? -11.324 7.324 30.094 1.00 94.56 106 MET A C 1
ATOM 873 O O . MET A 1 106 ? -11.907 7.937 30.990 1.00 94.56 106 MET A O 1
ATOM 877 N N . LYS A 1 107 ? -10.009 7.088 30.120 1.00 95.50 107 LYS A N 1
ATOM 878 C CA . LYS A 1 107 ? -9.118 7.536 31.191 1.00 95.50 107 LYS A CA 1
ATOM 879 C C . LYS A 1 107 ? -8.992 9.059 31.223 1.00 95.50 107 LYS A C 1
ATOM 881 O O . LYS A 1 107 ? -9.108 9.636 32.299 1.00 95.50 107 LYS A O 1
ATOM 886 N N . ILE A 1 108 ? -8.831 9.709 30.067 1.00 93.69 108 ILE A N 1
ATOM 887 C CA . ILE A 1 108 ? -8.774 11.177 29.940 1.00 93.69 108 ILE A CA 1
ATOM 888 C C . ILE A 1 108 ? -10.076 11.815 30.429 1.00 93.69 108 ILE A C 1
ATOM 890 O O . ILE A 1 108 ? -10.059 12.814 31.145 1.00 93.69 108 ILE A O 1
ATOM 894 N N . LYS A 1 109 ? -11.219 11.232 30.063 1.00 92.50 109 LYS A N 1
ATOM 895 C CA . LYS A 1 109 ? -12.537 11.744 30.455 1.00 92.50 109 LYS A CA 1
ATOM 896 C C . LYS A 1 109 ? -12.915 11.400 31.899 1.00 92.50 109 LYS A C 1
ATOM 898 O O . LYS A 1 109 ? -13.834 12.017 32.432 1.00 92.50 109 LYS A O 1
ATOM 903 N N . GLY A 1 110 ? -12.285 10.391 32.503 1.00 93.88 110 GLY A N 1
ATOM 904 C CA . GLY A 1 110 ? -12.632 9.872 33.832 1.00 93.88 110 GLY A CA 1
ATOM 905 C C . GLY A 1 110 ? -14.014 9.206 33.909 1.00 93.88 110 GLY A C 1
ATOM 906 O O . GLY A 1 110 ? -14.533 8.977 34.999 1.00 93.88 110 GLY A O 1
ATOM 907 N N . ARG A 1 111 ? -14.644 8.913 32.764 1.00 93.31 111 ARG A N 1
ATOM 908 C CA . ARG A 1 111 ? -15.994 8.334 32.666 1.00 93.31 111 ARG A CA 1
ATOM 909 C C . ARG A 1 111 ? -16.138 7.477 31.409 1.00 93.31 111 ARG A C 1
ATOM 911 O O . ARG A 1 111 ? -15.315 7.536 30.499 1.00 93.31 111 ARG A O 1
ATOM 918 N N . LYS A 1 112 ? -17.228 6.706 31.327 1.00 91.69 112 LYS A N 1
ATOM 919 C CA . LYS A 1 112 ? -17.579 5.966 30.103 1.00 91.69 112 LYS A CA 1
ATOM 920 C C . LYS A 1 112 ? -17.882 6.936 28.957 1.00 91.69 112 LYS A C 1
ATOM 922 O O . LYS A 1 112 ? -18.586 7.925 29.158 1.00 91.69 112 LYS A O 1
ATOM 927 N N . LEU A 1 113 ? -17.375 6.623 27.763 1.00 91.88 113 LEU A N 1
ATOM 928 C CA . LEU A 1 113 ? -17.597 7.431 26.563 1.00 91.88 113 LEU A CA 1
ATOM 929 C C . LEU A 1 113 ? -19.058 7.380 26.120 1.00 91.88 113 LEU A C 1
ATOM 931 O O . LEU A 1 113 ? -19.688 6.318 26.094 1.00 91.88 113 LEU A O 1
ATOM 935 N N . VAL A 1 114 ? -19.578 8.534 25.708 1.00 94.81 114 VAL A N 1
ATOM 936 C CA . VAL A 1 114 ? -20.886 8.616 25.055 1.00 94.81 114 VAL A CA 1
ATOM 937 C C . VAL A 1 114 ? -20.782 8.016 23.648 1.00 94.81 114 VAL A C 1
ATOM 939 O O . VAL A 1 114 ? -19.724 8.047 23.021 1.00 94.81 114 VAL A O 1
ATOM 942 N N . LYS A 1 115 ? -21.886 7.485 23.104 1.00 92.00 115 LYS A N 1
ATOM 943 C CA . LYS A 1 115 ? -21.914 6.868 21.761 1.00 92.00 115 LYS A CA 1
ATOM 944 C C . LYS A 1 115 ? -21.315 7.762 20.662 1.00 92.00 115 LYS A C 1
ATOM 946 O O . LYS A 1 115 ? -20.647 7.241 19.773 1.00 92.00 115 LYS A O 1
ATOM 951 N N . CYS A 1 116 ? -21.532 9.078 20.719 1.00 90.00 116 CYS A N 1
ATOM 952 C CA . CYS A 1 116 ? -20.967 10.029 19.755 1.00 90.00 116 CYS A CA 1
ATOM 953 C C . CYS A 1 116 ? -19.440 10.140 19.884 1.00 90.00 116 CYS A C 1
ATOM 955 O O . CYS A 1 116 ? -18.744 9.958 18.890 1.00 90.00 116 CYS A O 1
ATOM 957 N N . GLU A 1 117 ? -18.928 10.326 21.105 1.00 91.31 117 GLU A N 1
ATOM 958 C CA . GLU A 1 117 ? -17.485 10.384 21.391 1.00 91.31 117 GLU A CA 1
ATOM 959 C C . GLU A 1 117 ? -16.802 9.075 20.964 1.00 91.31 117 GLU A C 1
ATOM 961 O O . GLU A 1 117 ? -15.829 9.079 20.216 1.00 91.31 117 GLU A O 1
ATOM 966 N N . MET A 1 118 ? -17.384 7.927 21.328 1.00 91.75 118 MET A N 1
ATOM 967 C CA . MET A 1 118 ? -16.896 6.608 20.915 1.00 91.75 118 MET A CA 1
ATOM 968 C C . MET A 1 118 ? -16.805 6.489 19.384 1.00 91.75 118 MET A C 1
ATOM 970 O O . MET A 1 118 ? -15.836 5.952 18.847 1.00 91.75 118 MET A O 1
ATOM 974 N N . LYS A 1 119 ? -17.807 6.997 18.655 1.00 91.12 119 LYS A N 1
ATOM 975 C CA . LYS A 1 119 ? -17.826 6.967 17.186 1.00 91.12 119 LYS A CA 1
ATOM 976 C C . LYS A 1 119 ? -16.694 7.807 16.590 1.00 91.12 119 LYS A C 1
ATOM 978 O O . LYS A 1 119 ? -16.099 7.384 15.598 1.00 91.12 119 LYS A O 1
ATOM 983 N N . GLU A 1 120 ? -16.377 8.951 17.188 1.00 91.81 120 GLU A N 1
ATOM 984 C CA . GLU A 1 120 ? -15.260 9.805 16.768 1.00 91.81 120 GLU A CA 1
ATOM 985 C C . GLU A 1 120 ? -13.907 9.140 17.022 1.00 91.81 120 GLU A C 1
ATOM 987 O O . GLU A 1 120 ? -13.096 9.042 16.098 1.00 91.81 120 GLU A O 1
ATOM 992 N N . VAL A 1 121 ? -13.703 8.583 18.219 1.00 93.25 121 VAL A N 1
ATOM 993 C CA . VAL A 1 121 ? -12.481 7.843 18.576 1.00 93.25 121 VAL A CA 1
ATOM 994 C C . VAL A 1 121 ? -12.254 6.685 17.605 1.00 93.25 121 VAL A C 1
ATOM 996 O O . VAL A 1 121 ? -11.172 6.545 17.031 1.00 93.25 121 VAL A O 1
ATOM 999 N N . LEU A 1 122 ? -13.301 5.903 17.325 1.00 91.38 122 LEU A N 1
ATOM 1000 C CA . LEU A 1 122 ? -13.247 4.811 16.352 1.00 91.38 122 LEU A CA 1
ATOM 1001 C C . LEU A 1 122 ? -12.921 5.302 14.936 1.00 91.38 122 LEU A C 1
ATOM 1003 O O . LEU A 1 122 ? -12.143 4.657 14.232 1.00 91.38 122 LEU A O 1
ATOM 1007 N N . LYS A 1 123 ? -13.495 6.430 14.502 1.00 89.62 123 LYS A N 1
ATOM 1008 C CA . LYS A 1 123 ? -13.223 7.022 13.183 1.00 89.62 123 LYS A CA 1
ATOM 1009 C C . LYS A 1 123 ? -11.751 7.421 13.057 1.00 89.62 123 LYS A C 1
ATOM 1011 O O . LYS A 1 123 ? -11.113 7.091 12.057 1.00 89.62 123 LYS A O 1
ATOM 1016 N N . ILE A 1 124 ? -11.200 8.078 14.077 1.00 91.44 124 ILE A N 1
ATOM 1017 C CA . ILE A 1 124 ? -9.795 8.503 14.110 1.00 91.44 124 ILE A CA 1
ATOM 1018 C C . ILE A 1 124 ? -8.865 7.284 14.141 1.00 91.44 124 ILE A C 1
ATOM 1020 O O . ILE A 1 124 ? -7.921 7.212 13.350 1.00 91.44 124 ILE A O 1
ATOM 1024 N N . ALA A 1 125 ? -9.144 6.301 15.002 1.00 92.44 125 ALA A N 1
ATOM 1025 C CA . ALA A 1 125 ? -8.336 5.090 15.126 1.00 92.44 125 ALA A CA 1
ATOM 1026 C C . ALA A 1 125 ? -8.292 4.294 13.811 1.00 92.44 125 ALA A C 1
ATOM 1028 O O . ALA A 1 125 ? -7.215 3.919 13.346 1.00 92.44 125 ALA A O 1
ATOM 1029 N N . ARG A 1 126 ? -9.443 4.108 13.151 1.00 89.00 126 ARG A N 1
ATOM 1030 C CA . ARG A 1 126 ? -9.523 3.427 11.846 1.00 89.00 126 ARG A CA 1
ATOM 1031 C C . ARG A 1 126 ? -8.766 4.176 10.752 1.00 89.00 126 ARG A C 1
ATOM 1033 O O . ARG A 1 126 ? -8.058 3.544 9.974 1.00 89.00 126 ARG A O 1
ATOM 1040 N N . LYS A 1 127 ? -8.846 5.511 10.726 1.00 88.19 127 LYS A N 1
ATOM 1041 C CA . LYS A 1 127 ? -8.068 6.334 9.786 1.00 88.19 127 LYS A CA 1
ATOM 1042 C C . LYS A 1 127 ? -6.560 6.152 9.993 1.00 88.19 127 LYS A C 1
ATOM 1044 O O . LYS A 1 127 ? -5.824 6.019 9.020 1.00 88.19 127 LYS A O 1
ATOM 1049 N N . LYS A 1 128 ? -6.096 6.085 11.247 1.00 91.12 128 LYS A N 1
ATOM 1050 C CA . LYS A 1 128 ? -4.684 5.799 11.560 1.00 91.12 128 LYS A CA 1
ATOM 1051 C C . LYS A 1 128 ? -4.257 4.408 11.083 1.00 91.12 128 LYS A C 1
ATOM 1053 O O . LYS A 1 128 ? -3.172 4.284 10.523 1.00 91.12 128 LYS A O 1
ATOM 1058 N N . ILE A 1 129 ? -5.103 3.391 11.255 1.00 90.00 129 ILE A N 1
ATOM 1059 C CA . ILE A 1 129 ? -4.833 2.029 10.764 1.00 90.00 129 ILE A CA 1
ATOM 1060 C C . ILE A 1 129 ? -4.674 2.019 9.240 1.00 90.00 129 ILE A C 1
ATOM 1062 O O . ILE A 1 129 ? -3.686 1.487 8.739 1.00 90.00 129 ILE A O 1
ATOM 1066 N N . LEU A 1 130 ? -5.595 2.655 8.508 1.00 85.94 130 LEU A N 1
ATOM 1067 C CA . LEU A 1 130 ? -5.511 2.769 7.047 1.00 85.94 130 LEU A CA 1
ATOM 1068 C C . LEU A 1 130 ? -4.210 3.433 6.598 1.00 85.94 130 LEU A C 1
ATOM 1070 O O . LEU A 1 130 ? -3.482 2.870 5.784 1.00 85.94 130 LEU A O 1
ATOM 1074 N N . ASN A 1 131 ? -3.878 4.582 7.187 1.00 87.00 131 ASN A N 1
ATOM 1075 C CA . ASN A 1 131 ? -2.639 5.288 6.871 1.00 87.00 131 ASN A CA 1
ATOM 1076 C C . ASN A 1 131 ? -1.403 4.421 7.143 1.00 87.00 131 ASN A C 1
ATOM 1078 O O . ASN A 1 131 ? -0.456 4.432 6.360 1.00 87.00 131 ASN A O 1
ATOM 1082 N N . ASN A 1 132 ? -1.413 3.649 8.234 1.00 88.88 132 ASN A N 1
ATOM 1083 C CA . ASN A 1 132 ? -0.305 2.764 8.562 1.00 88.88 132 ASN A CA 1
ATOM 1084 C C . ASN A 1 132 ? -0.149 1.647 7.518 1.00 88.88 132 ASN A C 1
ATOM 1086 O O . ASN A 1 132 ? 0.965 1.410 7.058 1.00 88.88 132 ASN A O 1
ATOM 1090 N N . ARG A 1 133 ? -1.250 1.020 7.077 1.00 87.12 133 ARG A N 1
ATOM 1091 C CA . ARG A 1 133 ? -1.230 -0.012 6.022 1.00 87.12 133 ARG A CA 1
ATOM 1092 C C . ARG A 1 133 ? -0.613 0.511 4.727 1.00 87.12 133 ARG A C 1
ATOM 1094 O O . ARG A 1 133 ? 0.337 -0.097 4.240 1.00 87.12 133 ARG A O 1
ATOM 1101 N N . ILE A 1 134 ? -1.084 1.671 4.264 1.00 84.88 134 ILE A N 1
ATOM 1102 C CA . ILE A 1 134 ? -0.548 2.352 3.076 1.00 84.88 134 ILE A CA 1
ATOM 1103 C C . ILE A 1 134 ? 0.953 2.616 3.257 1.00 84.88 134 ILE A C 1
ATOM 1105 O O . ILE A 1 134 ? 1.766 2.285 2.400 1.00 84.88 134 ILE A O 1
ATOM 1109 N N . SER A 1 135 ? 1.357 3.145 4.416 1.00 81.81 135 SER A N 1
ATOM 1110 C CA . SER A 1 135 ? 2.770 3.433 4.680 1.00 81.81 135 SER A CA 1
ATOM 1111 C C . SER A 1 135 ? 3.653 2.178 4.710 1.00 81.81 135 SER A C 1
ATOM 1113 O O . SER A 1 135 ? 4.799 2.222 4.262 1.00 81.81 135 SER A O 1
ATOM 1115 N N . CYS A 1 136 ? 3.137 1.055 5.219 1.00 85.94 136 CYS A N 1
ATOM 1116 C CA . CYS A 1 136 ? 3.845 -0.221 5.242 1.00 85.94 136 CYS A CA 1
ATOM 1117 C C . CYS A 1 136 ? 4.033 -0.786 3.834 1.00 85.94 136 CYS A C 1
ATOM 1119 O O . CYS A 1 136 ? 5.089 -1.345 3.554 1.00 85.94 136 CYS A O 1
ATOM 1121 N N . GLN A 1 137 ? 3.059 -0.614 2.943 1.00 83.44 137 GLN A N 1
ATOM 1122 C CA . GLN A 1 137 ? 3.187 -1.044 1.548 1.00 83.44 137 GLN A CA 1
ATOM 1123 C C . GLN A 1 137 ? 4.236 -0.247 0.804 1.00 83.44 137 GLN A C 1
ATOM 1125 O O . GLN A 1 137 ? 5.181 -0.851 0.311 1.00 83.44 137 GLN A O 1
ATOM 1130 N N . ILE A 1 138 ? 4.179 1.082 0.894 1.00 83.06 138 ILE A N 1
ATOM 1131 C CA . ILE A 1 138 ? 5.188 1.961 0.292 1.00 83.06 138 ILE A CA 1
ATOM 1132 C C . ILE A 1 138 ? 6.597 1.611 0.802 1.00 83.06 138 ILE A C 1
ATOM 1134 O O . ILE A 1 138 ? 7.572 1.610 0.051 1.00 83.06 138 ILE A O 1
ATOM 1138 N N . LYS A 1 139 ? 6.744 1.301 2.099 1.00 85.12 139 LYS A N 1
ATOM 1139 C CA . LYS A 1 139 ? 8.031 0.848 2.656 1.00 85.12 139 LYS A CA 1
ATOM 1140 C C . LYS A 1 139 ? 8.467 -0.498 2.077 1.00 85.12 139 LYS A C 1
ATOM 1142 O O . LYS A 1 139 ? 9.642 -0.658 1.760 1.00 85.12 139 LYS A O 1
ATOM 1147 N N . ASN A 1 140 ? 7.549 -1.451 1.959 1.00 83.00 140 ASN A N 1
ATOM 1148 C CA . ASN A 1 140 ? 7.841 -2.770 1.408 1.00 83.00 140 ASN A CA 1
ATOM 1149 C C . ASN A 1 140 ? 8.209 -2.697 -0.079 1.00 83.00 140 ASN A C 1
ATOM 1151 O O . ASN A 1 140 ? 9.138 -3.384 -0.489 1.00 83.00 140 ASN A O 1
ATOM 1155 N N . GLU A 1 141 ? 7.542 -1.852 -0.862 1.00 79.88 141 GLU A N 1
ATOM 1156 C CA . GLU A 1 141 ? 7.852 -1.586 -2.274 1.00 79.88 141 GLU A CA 1
ATOM 1157 C C . GLU A 1 141 ? 9.257 -1.009 -2.436 1.00 79.88 141 GLU A C 1
ATOM 1159 O O . GLU A 1 141 ? 10.095 -1.618 -3.093 1.00 79.88 141 GLU A O 1
ATOM 1164 N N . ARG A 1 142 ? 9.581 0.074 -1.718 1.00 75.44 142 ARG A N 1
ATOM 1165 C CA . ARG A 1 142 ? 10.941 0.645 -1.732 1.00 75.44 142 ARG A CA 1
ATOM 1166 C C . ARG A 1 142 ? 12.011 -0.361 -1.326 1.00 75.44 142 ARG A C 1
ATOM 1168 O O . ARG A 1 142 ? 13.133 -0.313 -1.820 1.00 75.44 142 ARG A O 1
ATOM 1175 N N . ASN A 1 143 ? 11.701 -1.243 -0.379 1.00 79.81 143 ASN A N 1
ATOM 1176 C CA . ASN A 1 143 ? 12.635 -2.287 0.018 1.00 79.81 143 ASN A CA 1
ATOM 1177 C C . ASN A 1 143 ? 12.814 -3.318 -1.101 1.00 79.81 143 ASN A C 1
ATOM 1179 O O . ASN A 1 143 ? 13.954 -3.666 -1.382 1.00 79.81 143 ASN A O 1
ATOM 1183 N N . LYS A 1 144 ? 11.744 -3.754 -1.780 1.00 78.12 144 LYS A N 1
ATOM 1184 C CA . LYS A 1 144 ? 11.851 -4.641 -2.953 1.00 78.12 144 LYS A CA 1
ATOM 1185 C C . LYS A 1 144 ? 12.729 -4.028 -4.043 1.00 78.12 144 LYS A C 1
ATOM 1187 O O . LYS A 1 144 ? 13.638 -4.702 -4.505 1.00 78.12 144 LYS A O 1
ATOM 1192 N N . GLU A 1 145 ? 12.542 -2.749 -4.368 1.00 69.44 145 GLU A N 1
ATOM 1193 C CA . GLU A 1 145 ? 13.388 -2.041 -5.342 1.00 69.44 145 GLU A CA 1
ATOM 1194 C C . GLU A 1 145 ? 14.868 -2.018 -4.930 1.00 69.44 145 GLU A C 1
ATOM 1196 O O . GLU A 1 145 ? 15.753 -2.181 -5.767 1.00 69.44 145 GLU A O 1
ATOM 1201 N N . ARG A 1 146 ? 15.161 -1.840 -3.633 1.00 67.94 146 ARG A N 1
ATOM 1202 C CA . ARG A 1 146 ? 16.538 -1.896 -3.111 1.00 67.94 146 ARG A CA 1
ATOM 1203 C C . ARG A 1 146 ? 17.153 -3.286 -3.241 1.00 67.94 146 ARG A C 1
ATOM 1205 O O . ARG A 1 146 ? 18.322 -3.373 -3.599 1.00 67.94 146 ARG A O 1
ATOM 1212 N N . PHE A 1 147 ? 16.382 -4.332 -2.943 1.00 64.12 147 PHE A N 1
ATOM 1213 C CA . PHE A 1 147 ? 16.825 -5.722 -3.067 1.00 64.12 147 PHE A CA 1
ATOM 1214 C C . PHE A 1 147 ? 16.993 -6.138 -4.541 1.00 64.12 147 PHE A C 1
ATOM 1216 O O . PHE A 1 147 ? 17.941 -6.833 -4.875 1.00 64.12 147 PHE A O 1
ATOM 1223 N N . GLU A 1 148 ? 16.145 -5.667 -5.458 1.00 60.72 148 GLU A N 1
ATOM 1224 C CA . GLU A 1 148 ? 16.322 -5.895 -6.904 1.00 60.72 148 GLU A CA 1
ATOM 1225 C C . GLU A 1 148 ? 17.505 -5.111 -7.489 1.00 60.72 148 GLU A C 1
ATOM 1227 O O . GLU A 1 148 ? 18.149 -5.557 -8.438 1.00 60.72 148 GLU A O 1
ATOM 1232 N N . ALA A 1 149 ? 17.828 -3.959 -6.903 1.00 59.38 149 ALA A N 1
ATOM 1233 C CA . ALA A 1 149 ? 19.013 -3.178 -7.232 1.00 59.38 149 ALA A CA 1
ATOM 1234 C C . ALA A 1 149 ? 20.297 -3.699 -6.554 1.00 59.38 149 ALA A C 1
ATOM 1236 O O . ALA A 1 149 ? 21.310 -2.990 -6.573 1.00 59.38 149 ALA A O 1
ATOM 1237 N N . GLU A 1 150 ? 20.286 -4.900 -5.955 1.00 56.38 150 GLU A N 1
ATOM 1238 C CA . GLU A 1 150 ? 21.468 -5.511 -5.345 1.00 56.38 150 GLU A CA 1
ATOM 1239 C C . GLU A 1 150 ? 22.581 -5.723 -6.374 1.00 56.38 150 GLU A C 1
ATOM 1241 O O . GLU A 1 150 ? 22.630 -6.672 -7.152 1.00 56.38 150 GLU A O 1
ATOM 1246 N N . PHE A 1 151 ? 23.481 -4.747 -6.345 1.00 62.81 151 PHE A N 1
ATOM 1247 C CA . PHE A 1 151 ? 24.886 -4.769 -6.701 1.00 62.81 151 PHE A CA 1
ATOM 1248 C C . PHE A 1 151 ? 25.431 -6.156 -7.090 1.00 62.81 151 PHE A C 1
ATOM 1250 O O . PHE A 1 151 ? 25.834 -6.955 -6.244 1.00 62.81 151 PHE A O 1
ATOM 1257 N N . GLU A 1 152 ? 25.544 -6.402 -8.400 1.00 61.50 152 GLU A N 1
ATOM 1258 C CA . GLU A 1 152 ? 26.385 -7.475 -8.928 1.00 61.50 152 GLU A CA 1
ATOM 1259 C C . GLU A 1 152 ? 27.835 -7.204 -8.508 1.00 61.50 152 GLU A C 1
ATOM 1261 O O . GLU A 1 152 ? 28.515 -6.350 -9.091 1.00 61.50 152 GLU A O 1
ATOM 1266 N N . TRP A 1 153 ? 28.343 -7.931 -7.511 1.00 62.66 153 TRP A N 1
ATOM 1267 C CA . TRP A 1 153 ? 29.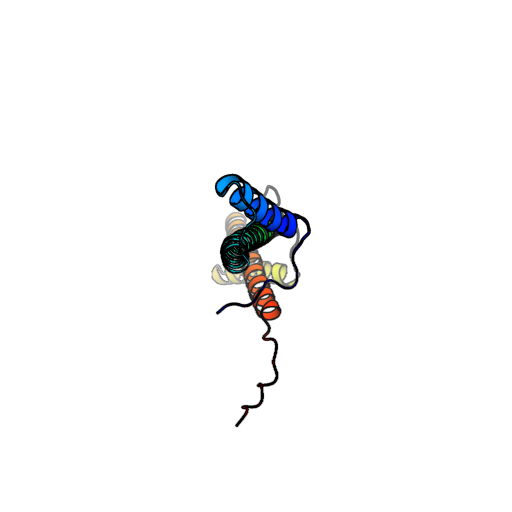757 -7.844 -7.166 1.00 62.66 153 TRP A CA 1
ATOM 1268 C C . TRP A 1 153 ? 30.591 -8.426 -8.311 1.00 62.66 153 TRP A C 1
ATOM 1270 O O . TRP A 1 153 ? 30.777 -9.637 -8.442 1.00 62.66 153 TRP A O 1
ATOM 1280 N N . ARG A 1 154 ? 31.085 -7.553 -9.190 1.00 74.75 154 ARG A N 1
ATOM 1281 C CA . ARG A 1 154 ? 32.017 -7.938 -10.250 1.00 74.75 154 ARG A CA 1
ATOM 1282 C C . ARG A 1 154 ? 33.426 -7.966 -9.681 1.00 74.75 154 ARG A C 1
ATOM 1284 O O . ARG A 1 154 ? 33.889 -6.974 -9.119 1.00 74.75 154 ARG A O 1
ATOM 1291 N N . LYS A 1 155 ? 34.128 -9.092 -9.865 1.00 79.19 155 LYS A N 1
ATOM 1292 C CA . LYS A 1 155 ? 35.569 -9.170 -9.583 1.00 79.19 155 LYS A CA 1
ATOM 1293 C C . LYS A 1 155 ? 36.275 -8.016 -10.311 1.00 79.19 155 LYS A C 1
ATOM 1295 O O . LYS A 1 155 ? 36.039 -7.849 -11.512 1.00 79.19 155 LYS A O 1
ATOM 1300 N N . PRO A 1 156 ? 37.123 -7.230 -9.624 1.00 77.69 156 PRO A N 1
ATOM 1301 C CA . PRO A 1 156 ? 37.870 -6.165 -10.272 1.00 77.69 156 PRO A CA 1
ATOM 1302 C C . PRO A 1 156 ? 38.746 -6.764 -11.375 1.00 77.69 156 PRO A C 1
ATOM 1304 O O . PRO A 1 156 ? 39.414 -7.780 -11.175 1.00 77.69 156 PRO A O 1
ATOM 1307 N N . VAL A 1 157 ? 38.707 -6.158 -12.563 1.00 79.81 157 VAL A N 1
ATOM 1308 C CA . VAL A 1 157 ? 39.527 -6.601 -13.695 1.00 79.81 157 VAL A CA 1
ATOM 1309 C C . VAL A 1 157 ? 40.989 -6.303 -13.352 1.00 79.81 157 VAL A C 1
ATOM 1311 O O . VAL A 1 157 ? 41.289 -5.161 -12.993 1.00 79.81 157 VAL A O 1
ATOM 1314 N N . PRO A 1 158 ? 41.904 -7.286 -13.435 1.00 78.62 158 PRO A N 1
ATOM 1315 C CA . PRO A 1 158 ? 43.305 -7.045 -13.129 1.00 78.62 158 PRO A CA 1
ATOM 1316 C C . PRO A 1 158 ? 43.868 -5.994 -14.089 1.00 78.62 158 PRO A C 1
ATOM 1318 O O . PRO A 1 158 ? 43.691 -6.083 -15.308 1.00 78.62 158 PRO A O 1
ATOM 1321 N N . PHE A 1 159 ? 44.537 -4.992 -13.523 1.00 74.81 159 PHE A N 1
ATOM 1322 C CA . PHE A 1 159 ? 45.222 -3.951 -14.280 1.00 74.81 159 PHE A CA 1
ATOM 1323 C C . PHE A 1 159 ? 46.316 -4.615 -15.127 1.00 74.81 159 PHE A C 1
ATOM 1325 O O . PHE A 1 159 ? 47.224 -5.246 -14.581 1.00 74.81 159 PHE A O 1
ATOM 1332 N N . ARG A 1 160 ? 46.222 -4.523 -16.458 1.00 71.25 160 ARG A N 1
ATOM 1333 C CA . ARG A 1 160 ? 47.318 -4.952 -17.335 1.00 71.25 160 ARG A CA 1
ATOM 1334 C C . ARG A 1 160 ? 48.414 -3.890 -17.247 1.00 71.25 160 ARG A C 1
ATOM 1336 O O . ARG A 1 160 ? 48.136 -2.727 -17.529 1.00 71.25 160 ARG A O 1
ATOM 1343 N N . ARG A 1 161 ? 49.593 -4.297 -16.772 1.00 69.50 161 ARG A N 1
ATOM 1344 C CA . ARG A 1 161 ? 50.818 -3.489 -16.804 1.00 69.50 161 ARG A CA 1
ATOM 1345 C C . ARG A 1 161 ? 51.357 -3.399 -18.223 1.00 69.50 161 ARG A C 1
ATOM 1347 O O . ARG A 1 161 ? 51.181 -4.395 -18.962 1.00 69.50 161 ARG A O 1
#

Radius of gyration: 31.97 Å; chains: 1; bounding box: 73×22×95 Å

Sequence (161 aa):
RMGWIQNLTENEKKIIDDFLEEAAKLKGKALNKKEKQTVKFIARDQVRSIRKEQKSKKQKKSRVDMEEKEDETINTISNNADEQGRLKILSAKERDFINNAIYEEMKIKGRKLVKCEMKEVLKIARKKILNNRISCQIKNERNKERFEAEFEWRKPVPFRR

pLDDT: mean 78.1, std 14.98, range [40.34, 96.38]

Organism: Salmonella typhi (NCBI:txid90370)

Foldseek 3Di:
DDDDDDDADPVLVVLLVVLLVVVCVVVVHHDDPVRNVVSNVVSRVVVVVVVVVVVVVVVVVVVVVVVVVVVVVLVVLVVCADPVRDRVDDDPVLVVQLVVLLVVVCVVVVHHDDPVRNVVSNNVSSVVVSVVVVVVVVVVVVVVVVVVVPDPPDDDDDDDD

Secondary structure (DSSP, 8-state):
-----SS--HHHHHHHHHHHHHHHHHHTSPPPHHHHHHHHHHHHHHHHHHHHHHHHHHHHHHHHHHHHHHHHHHHHHHTTB-TTS-BS---HHHHHHHHHHHHHHHHHHTSPPPHHHHHHHHHHHHHHHHHHHHHHHHHHHHHHHHHHT----PPPPPPP-